Protein AF-X1VB26-F1 (afdb_monomer_lite)

Foldseek 3Di:
DWDAAKPPDPPVLVVLPEDHFWIADPPPRDIGQKFWWQFQDKWKKWFFQALDPDPDDGPWMGRHPPVCAIPVGDRVVPDPQADPCLVVDDPNSSNRHTWMKMWTWTFTPPPPRDTDIDIATRPQVVLVVVVVVVLVVVCVVPPGRSQKIKMWGWDWDQDPVGIITYTDDPTDIDGD

Sequence (176 aa):
EWRVVQKVGAAWAREQGATEGQFYNNLTDEIADELNVIVVDILSGR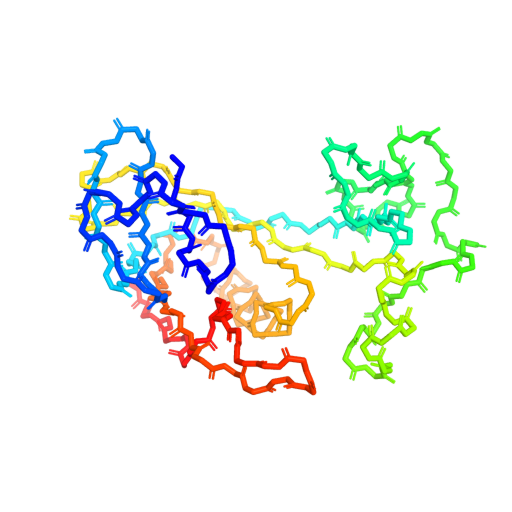SRWGAEISSSGPICFSLDTKSNKSANGDDCSQCEFRLDTPWSMDATERRKMCCLSYTILGIDLDHDNMPVIIRTHGVSALPARQLITQLRMNRSLKGEYHKAVINIKSQEKDTPYGSTYVNGGPMTGAIV

pLDDT: mean 77.78, std 13.3, range [30.3, 90.81]

Structure (mmCIF, N/CA/C/O backbone):
data_AF-X1VB26-F1
#
_entry.id   AF-X1VB26-F1
#
loop_
_atom_site.group_PDB
_atom_site.id
_atom_site.type_symbol
_atom_site.label_atom_id
_atom_site.label_alt_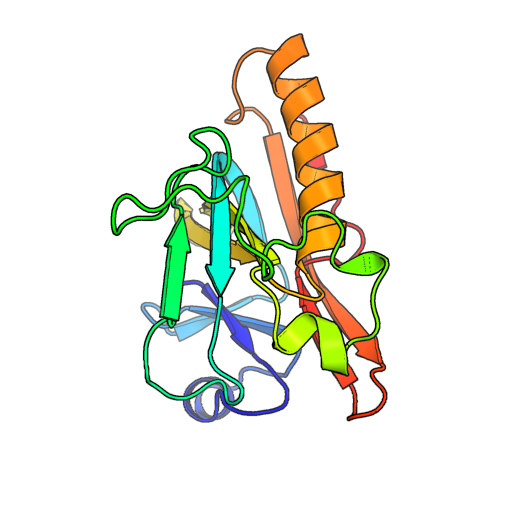id
_atom_site.label_comp_id
_atom_site.label_asym_id
_atom_site.label_entity_id
_atom_site.label_seq_id
_atom_site.pdbx_PDB_ins_code
_atom_site.Cartn_x
_atom_site.Cartn_y
_atom_site.Cartn_z
_atom_site.occupancy
_atom_site.B_iso_or_equiv
_atom_site.auth_seq_id
_atom_site.auth_comp_id
_atom_site.auth_asym_id
_atom_site.auth_atom_id
_atom_site.pdbx_PDB_model_num
ATOM 1 N N . GLU A 1 1 ? -1.454 -14.151 0.732 1.00 70.25 1 GLU A N 1
ATOM 2 C CA . GLU A 1 1 ? -1.244 -12.695 0.505 1.00 70.25 1 GLU A CA 1
ATOM 3 C C . GLU A 1 1 ? -1.837 -12.390 -0.854 1.00 70.25 1 GLU A C 1
ATOM 5 O O . GLU A 1 1 ? -1.428 -13.035 -1.812 1.00 70.25 1 GLU A O 1
ATOM 10 N N . TRP A 1 2 ? -2.792 -11.464 -0.926 1.00 79.88 2 TRP A N 1
ATOM 11 C CA . TRP A 1 2 ? -3.393 -11.044 -2.190 1.00 79.88 2 TRP A CA 1
ATOM 12 C C . TRP A 1 2 ? -2.431 -10.158 -2.985 1.00 79.88 2 TRP A C 1
ATOM 14 O O . TRP A 1 2 ? -1.885 -9.185 -2.458 1.00 79.88 2 TRP A O 1
ATOM 24 N N . ARG A 1 3 ? -2.223 -10.480 -4.263 1.00 79.38 3 ARG A N 1
ATOM 25 C CA . ARG A 1 3 ? -1.334 -9.750 -5.175 1.00 79.38 3 ARG A CA 1
ATOM 26 C C . ARG A 1 3 ? -2.059 -9.427 -6.470 1.00 79.38 3 ARG A C 1
ATOM 28 O O . ARG A 1 3 ? -2.689 -10.296 -7.052 1.00 79.38 3 ARG A O 1
ATOM 35 N N . VAL A 1 4 ? -1.921 -8.192 -6.948 1.00 81.56 4 VAL A N 1
ATOM 36 C CA . VAL A 1 4 ? -2.426 -7.819 -8.277 1.00 81.56 4 VAL A CA 1
ATOM 37 C C . VAL A 1 4 ? -1.538 -8.445 -9.338 1.00 81.56 4 VAL A C 1
ATOM 39 O O . VAL A 1 4 ? -0.318 -8.246 -9.327 1.00 81.56 4 VAL A O 1
ATOM 42 N N . VAL A 1 5 ? -2.150 -9.140 -10.286 1.00 80.00 5 VAL A N 1
ATOM 43 C CA . VAL A 1 5 ? -1.481 -9.667 -11.468 1.00 80.00 5 VAL A CA 1
ATOM 44 C C . VAL A 1 5 ? -1.149 -8.498 -12.393 1.00 80.00 5 VAL A C 1
ATOM 46 O O . VAL A 1 5 ? -2.020 -7.860 -12.979 1.00 80.00 5 VAL A O 1
ATOM 49 N N . GLN A 1 6 ? 0.139 -8.178 -12.482 1.00 75.62 6 GLN A N 1
ATOM 50 C CA . GLN A 1 6 ? 0.657 -7.127 -13.356 1.00 75.62 6 GLN A CA 1
ATOM 51 C C . GLN A 1 6 ? 0.965 -7.674 -14.754 1.00 75.62 6 GLN A C 1
ATOM 53 O O . GLN A 1 6 ? 1.138 -8.878 -14.947 1.00 75.62 6 GLN A O 1
ATOM 58 N N . LYS A 1 7 ? 1.125 -6.762 -15.719 1.00 68.75 7 LYS A N 1
ATOM 59 C CA . LYS A 1 7 ? 1.544 -7.068 -17.095 1.00 68.75 7 LYS A CA 1
ATOM 60 C C . LYS A 1 7 ? 2.936 -7.689 -17.206 1.00 68.75 7 LYS A C 1
ATOM 62 O O . LYS A 1 7 ? 3.202 -8.483 -18.107 1.00 68.75 7 LYS A O 1
ATOM 67 N N . VAL A 1 8 ? 3.823 -7.364 -16.272 1.00 66.00 8 VAL A N 1
ATOM 68 C CA . VAL A 1 8 ? 5.173 -7.931 -16.190 1.00 66.00 8 VAL A CA 1
ATOM 69 C C . VAL A 1 8 ? 5.311 -8.681 -14.869 1.00 66.00 8 VAL A C 1
ATOM 71 O O . VAL A 1 8 ? 4.917 -8.173 -13.821 1.00 66.00 8 VAL A O 1
ATOM 74 N N . GLY A 1 9 ? 5.884 -9.884 -14.920 1.00 63.03 9 GLY A N 1
ATOM 75 C CA . GLY A 1 9 ? 5.929 -10.803 -13.782 1.00 63.03 9 GLY A CA 1
ATOM 76 C C . GLY A 1 9 ? 4.668 -11.670 -13.672 1.00 63.03 9 GLY A C 1
ATOM 77 O O . GLY A 1 9 ? 3.897 -11.778 -14.619 1.00 63.03 9 GLY A O 1
ATOM 78 N N . ALA A 1 10 ? 4.487 -12.320 -12.519 1.00 72.69 10 ALA A N 1
ATOM 79 C CA . ALA A 1 10 ? 3.316 -13.150 -12.199 1.00 72.69 10 ALA A CA 1
ATOM 80 C C . ALA A 1 10 ? 3.057 -14.357 -13.133 1.00 72.69 10 ALA A C 1
ATOM 82 O O . ALA A 1 10 ? 1.919 -14.801 -13.251 1.00 72.69 10 ALA A O 1
ATOM 83 N N . ALA A 1 11 ? 4.101 -14.929 -13.752 1.00 78.75 11 ALA A N 1
ATOM 84 C CA . ALA A 1 11 ? 3.975 -16.145 -14.570 1.00 78.75 11 ALA A CA 1
ATOM 85 C C . ALA A 1 11 ? 3.278 -17.288 -13.807 1.00 78.75 11 ALA A C 1
ATOM 87 O O . ALA A 1 11 ? 2.346 -17.889 -14.324 1.00 78.75 11 ALA A O 1
ATOM 88 N N . TRP A 1 12 ? 3.640 -17.468 -12.534 1.00 79.31 12 TRP A N 1
ATOM 89 C CA . TRP A 1 12 ? 3.029 -18.437 -11.621 1.00 79.31 12 TRP A CA 1
ATOM 90 C C . TRP A 1 12 ? 1.516 -18.238 -11.427 1.00 79.31 12 TRP A C 1
ATOM 92 O O . TRP A 1 12 ? 0.797 -19.218 -11.310 1.00 79.31 12 TRP A O 1
ATOM 102 N N . ALA A 1 13 ? 1.010 -16.999 -11.434 1.00 81.00 13 ALA A N 1
ATOM 103 C CA . ALA A 1 13 ? -0.428 -16.731 -11.322 1.00 81.00 13 ALA A CA 1
ATOM 104 C C . ALA A 1 13 ? -1.151 -17.005 -12.649 1.00 81.00 13 ALA A C 1
ATOM 106 O O . ALA A 1 13 ? -2.264 -17.523 -12.674 1.00 81.00 13 ALA A O 1
ATOM 107 N N . ARG A 1 14 ? -0.503 -16.670 -13.773 1.00 83.56 14 ARG A N 1
ATOM 108 C CA . ARG A 1 14 ? -1.057 -16.881 -15.119 1.00 83.56 14 ARG A CA 1
ATOM 109 C C . ARG A 1 14 ? -1.143 -18.356 -15.487 1.00 83.56 14 ARG A C 1
ATOM 111 O O . ARG A 1 14 ? -2.088 -18.750 -16.158 1.00 83.56 14 ARG A O 1
ATOM 118 N N . GLU A 1 15 ? -0.193 -19.167 -15.026 1.00 87.19 15 GLU A N 1
ATOM 119 C CA . GLU A 1 15 ? -0.242 -20.631 -15.153 1.00 87.19 15 GLU A CA 1
ATOM 120 C C . GLU A 1 15 ? -1.486 -21.228 -14.475 1.00 87.19 15 GLU A C 1
ATOM 122 O O . GLU A 1 15 ? -2.002 -22.239 -14.940 1.00 87.19 15 GLU A O 1
ATOM 127 N N . GLN A 1 16 ? -2.008 -20.561 -13.442 1.00 86.62 16 GLN A N 1
ATOM 128 C CA . GLN A 1 16 ? -3.238 -20.931 -12.734 1.00 86.62 16 GLN A CA 1
ATOM 129 C C . GLN A 1 16 ? -4.500 -20.260 -13.310 1.00 86.62 16 GLN A C 1
ATOM 131 O O . GLN A 1 16 ? -5.583 -20.381 -12.748 1.00 86.62 16 GLN A O 1
ATOM 136 N N . GLY A 1 17 ? -4.385 -19.554 -14.441 1.00 87.62 17 GLY A N 1
ATOM 137 C CA . GLY A 1 17 ? -5.514 -18.940 -15.146 1.00 87.62 17 GLY A CA 1
ATOM 138 C C . GLY A 1 17 ? -5.817 -17.486 -14.775 1.00 87.62 17 GLY A C 1
ATOM 139 O O . GLY A 1 17 ? -6.774 -16.925 -15.306 1.00 87.62 17 GLY A O 1
ATOM 140 N N . ALA A 1 18 ? -5.014 -16.848 -13.918 1.00 87.69 18 ALA A N 1
ATOM 141 C CA . ALA A 1 18 ? -5.218 -15.445 -13.569 1.00 87.69 18 ALA A CA 1
ATOM 142 C C . ALA A 1 18 ? -4.855 -14.504 -14.728 1.00 87.69 18 ALA A C 1
ATOM 144 O O . ALA A 1 18 ? -3.838 -14.677 -15.408 1.00 87.69 18 ALA A O 1
ATOM 145 N N . THR A 1 19 ? -5.660 -13.462 -14.916 1.00 88.00 19 THR A N 1
ATOM 146 C CA . THR A 1 19 ? -5.465 -12.435 -15.947 1.00 88.00 19 THR A CA 1
ATOM 147 C C . THR A 1 19 ? -4.982 -11.114 -15.353 1.00 88.00 19 THR A C 1
ATOM 149 O O . THR A 1 19 ? -5.049 -10.883 -14.145 1.00 88.00 19 THR A O 1
ATOM 152 N N . GLU A 1 20 ? -4.415 -10.247 -16.196 1.00 84.38 20 GLU A N 1
ATOM 153 C CA . GLU A 1 20 ? -3.890 -8.952 -15.756 1.00 84.38 20 GLU A CA 1
ATOM 154 C C . GLU A 1 20 ? -4.997 -8.093 -15.127 1.00 84.38 20 GLU A C 1
ATOM 156 O O . GLU A 1 20 ? -6.108 -8.006 -15.643 1.00 84.38 20 GLU A O 1
ATOM 161 N N . GLY A 1 21 ? -4.691 -7.465 -13.992 1.00 78.56 21 GLY A N 1
ATOM 162 C CA . GLY A 1 21 ? -5.653 -6.695 -13.207 1.00 78.56 21 GLY A CA 1
ATOM 163 C C . GLY A 1 21 ? -6.403 -7.502 -12.143 1.00 78.56 21 GLY A C 1
ATOM 164 O O . GLY A 1 21 ? -6.902 -6.893 -11.198 1.00 78.56 21 GLY A O 1
ATOM 165 N N . GLN A 1 22 ? -6.428 -8.832 -12.204 1.00 86.56 22 GLN A N 1
ATOM 166 C CA . GLN A 1 22 ? -7.033 -9.635 -11.138 1.00 86.56 22 GLN A CA 1
ATOM 167 C C . GLN A 1 22 ? -6.134 -9.708 -9.899 1.00 86.56 22 GLN A C 1
ATOM 169 O O . GLN A 1 22 ? -4.916 -9.510 -9.962 1.00 86.56 22 GLN A O 1
ATOM 174 N N . PHE A 1 23 ? -6.740 -10.000 -8.755 1.00 85.94 23 PHE A N 1
ATOM 175 C CA . PHE A 1 23 ? -6.057 -10.352 -7.521 1.00 85.94 23 PHE A CA 1
ATOM 176 C C . PHE A 1 23 ? -5.864 -11.864 -7.472 1.00 85.94 23 PHE A C 1
ATOM 178 O O . PHE A 1 23 ? -6.787 -12.618 -7.750 1.00 85.94 23 PHE A O 1
ATOM 185 N N . TYR A 1 24 ? -4.669 -12.300 -7.094 1.00 86.25 24 TYR A N 1
ATOM 186 C CA . TYR A 1 24 ? -4.355 -13.702 -6.859 1.00 86.25 24 TYR A CA 1
ATOM 187 C C . TYR A 1 24 ? -3.870 -13.901 -5.426 1.00 86.25 24 TYR A C 1
ATOM 189 O O . TYR A 1 24 ? -3.050 -13.114 -4.933 1.00 86.25 24 TYR A O 1
ATOM 197 N N . ASN A 1 25 ? -4.329 -14.962 -4.766 1.00 85.69 25 ASN A N 1
ATOM 198 C CA . ASN A 1 25 ? -3.878 -15.340 -3.434 1.00 85.69 25 ASN A CA 1
ATOM 199 C C . ASN A 1 25 ? -2.883 -16.506 -3.477 1.00 85.69 25 ASN A C 1
ATOM 201 O O . ASN A 1 25 ? -3.251 -17.658 -3.658 1.00 85.69 25 ASN A O 1
ATOM 205 N N . ASN A 1 26 ? -1.613 -16.222 -3.184 1.00 79.25 26 ASN A N 1
ATOM 206 C CA . ASN A 1 26 ? -0.527 -17.215 -3.222 1.00 79.25 26 ASN A CA 1
ATOM 207 C C . ASN A 1 26 ? -0.621 -18.359 -2.201 1.00 79.25 26 ASN A C 1
ATOM 209 O O . ASN A 1 26 ? 0.256 -19.216 -2.194 1.00 79.25 26 ASN A O 1
ATOM 213 N N . LEU A 1 27 ? -1.593 -18.330 -1.289 1.00 81.88 27 LEU A N 1
ATOM 214 C CA . LEU A 1 27 ? -1.780 -19.384 -0.288 1.00 81.88 27 LEU A CA 1
ATOM 215 C C . LEU A 1 27 ? -2.930 -20.331 -0.636 1.00 81.88 27 LEU A C 1
ATOM 217 O O . LEU A 1 27 ? -2.883 -21.487 -0.230 1.00 81.88 27 LEU A O 1
ATOM 221 N N . THR A 1 28 ? -3.952 -19.830 -1.329 1.00 84.50 28 THR A N 1
ATOM 222 C CA . THR A 1 28 ? -5.192 -20.561 -1.637 1.00 84.50 28 THR A CA 1
ATOM 223 C C . THR A 1 28 ? -5.375 -20.810 -3.132 1.00 84.50 28 THR A C 1
ATOM 225 O O . THR A 1 28 ? -6.284 -21.539 -3.509 1.00 84.50 28 THR A O 1
ATOM 228 N N . ASP A 1 29 ? -4.523 -20.216 -3.973 1.00 86.56 29 ASP A N 1
ATOM 229 C CA . ASP A 1 29 ? -4.616 -20.203 -5.438 1.00 86.56 29 ASP A CA 1
ATOM 230 C C . ASP A 1 29 ? -5.929 -19.599 -5.974 1.00 86.56 29 ASP A C 1
ATOM 232 O O . ASP A 1 29 ? -6.308 -19.795 -7.127 1.00 86.56 29 ASP A O 1
ATOM 236 N N . GLU A 1 30 ? -6.608 -18.804 -5.143 1.00 88.31 30 GLU A N 1
ATOM 237 C CA . GLU A 1 30 ? -7.826 -18.088 -5.513 1.00 88.31 30 GLU A CA 1
ATOM 238 C C . GLU A 1 30 ? -7.535 -16.873 -6.393 1.00 88.31 30 GLU A C 1
ATOM 240 O O . GLU A 1 30 ? -6.523 -16.178 -6.234 1.00 88.31 30 GLU A O 1
ATOM 245 N N . ILE A 1 31 ? -8.481 -16.592 -7.289 1.00 90.62 31 ILE A N 1
ATOM 246 C CA . ILE A 1 31 ? -8.464 -15.462 -8.216 1.00 90.62 31 ILE A CA 1
ATOM 247 C C . ILE A 1 31 ? -9.727 -14.638 -7.986 1.00 90.62 31 ILE A C 1
ATOM 249 O O . ILE A 1 31 ? -10.829 -15.182 -8.003 1.00 90.62 31 ILE A O 1
ATOM 253 N N . ALA A 1 32 ? -9.566 -13.328 -7.822 1.00 89.44 32 ALA A N 1
ATOM 254 C CA . ALA A 1 32 ? -10.663 -12.398 -7.593 1.00 89.44 32 ALA A CA 1
ATOM 255 C C . ALA A 1 32 ? -10.532 -11.149 -8.475 1.00 89.44 32 ALA A C 1
ATOM 257 O O . ALA A 1 32 ? -9.441 -10.604 -8.643 1.00 89.44 32 ALA A O 1
ATOM 258 N N . ASP A 1 33 ? -11.647 -10.656 -9.013 1.00 87.81 33 ASP A N 1
ATOM 259 C CA . ASP A 1 33 ? -11.682 -9.394 -9.773 1.00 87.81 33 ASP A CA 1
ATOM 260 C C . ASP A 1 33 ? -11.660 -8.161 -8.856 1.00 87.81 33 ASP A C 1
ATOM 262 O O . ASP A 1 33 ? -11.167 -7.086 -9.212 1.00 87.81 33 ASP A O 1
ATOM 266 N N . GLU A 1 34 ? -12.189 -8.324 -7.649 1.00 88.62 34 GLU A N 1
ATOM 267 C CA . GLU A 1 34 ? -12.305 -7.294 -6.632 1.00 88.62 34 GLU A CA 1
ATOM 268 C C . GLU A 1 34 ? -12.189 -7.900 -5.238 1.00 88.62 34 GLU A C 1
ATOM 270 O O . GLU A 1 34 ? -12.402 -9.095 -5.051 1.00 88.62 34 GLU A O 1
ATOM 275 N N . LEU A 1 35 ? -11.852 -7.061 -4.262 1.00 87.50 35 LEU A N 1
ATOM 276 C CA . LEU A 1 35 ? -11.807 -7.444 -2.854 1.00 87.50 35 LEU A CA 1
ATOM 277 C C . LEU A 1 35 ? -12.723 -6.520 -2.050 1.00 87.50 35 LEU A C 1
ATOM 279 O O . LEU A 1 35 ? -12.534 -5.296 -2.073 1.00 87.50 35 LEU A O 1
ATOM 283 N N . ASN A 1 36 ? -13.680 -7.091 -1.318 1.00 90.25 36 ASN A N 1
ATOM 284 C CA . ASN A 1 36 ? -14.492 -6.372 -0.338 1.00 90.25 36 ASN A CA 1
ATOM 285 C C . ASN A 1 36 ? -13.885 -6.541 1.051 1.00 90.25 36 ASN A C 1
ATOM 287 O O . ASN A 1 36 ? -13.893 -7.620 1.630 1.00 90.25 36 ASN A O 1
ATOM 291 N N . VAL A 1 37 ? -13.346 -5.459 1.601 1.00 89.06 37 VAL A N 1
ATOM 292 C CA . VAL A 1 37 ? -12.481 -5.526 2.777 1.00 89.06 37 VAL A CA 1
ATOM 293 C C . VAL A 1 37 ? -13.049 -4.697 3.921 1.00 89.06 37 VAL A C 1
ATOM 295 O O . VAL A 1 37 ? -13.272 -3.494 3.769 1.00 89.06 37 VAL A O 1
ATOM 298 N N . ILE A 1 38 ? -13.203 -5.304 5.100 1.00 90.00 38 ILE A N 1
ATOM 299 C CA . ILE A 1 38 ? -13.340 -4.555 6.355 1.00 90.00 38 ILE A CA 1
ATOM 300 C C . ILE A 1 38 ? -11.972 -3.998 6.727 1.00 90.00 38 ILE A C 1
ATOM 302 O O . ILE A 1 38 ? -11.015 -4.751 6.917 1.00 90.00 38 ILE A O 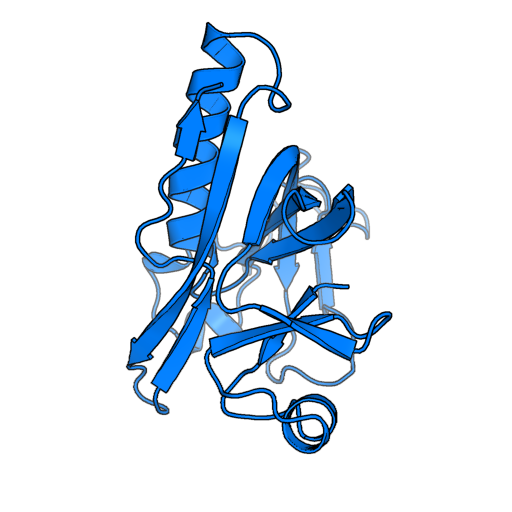1
ATOM 306 N N . VAL A 1 39 ? -11.875 -2.679 6.876 1.00 88.19 39 VAL A N 1
ATOM 307 C CA . VAL A 1 39 ? -10.614 -2.030 7.252 1.00 88.19 39 VAL A CA 1
ATOM 308 C C . VAL A 1 39 ? -10.373 -2.171 8.751 1.00 88.19 39 VAL A C 1
ATOM 310 O O . VAL A 1 39 ? -11.107 -1.620 9.564 1.00 88.19 39 VAL A O 1
ATOM 313 N N . VAL A 1 40 ? -9.298 -2.857 9.126 1.00 88.50 40 VAL A N 1
ATOM 314 C CA . VAL A 1 40 ? -8.878 -3.006 10.525 1.00 88.50 40 VAL A CA 1
ATOM 315 C C . VAL A 1 40 ? -7.948 -1.862 10.918 1.00 88.50 40 VAL A C 1
ATOM 317 O O . VAL A 1 40 ? -8.193 -1.168 11.904 1.00 88.50 40 VAL A O 1
ATOM 320 N N . ASP A 1 41 ? -6.902 -1.623 10.126 1.00 86.44 41 ASP A N 1
ATOM 321 C CA . ASP A 1 41 ? -5.957 -0.536 10.379 1.00 86.44 41 ASP A CA 1
ATOM 322 C C . ASP A 1 41 ? -5.295 -0.033 9.092 1.00 86.44 41 ASP A C 1
ATOM 324 O O . ASP A 1 41 ? -5.304 -0.685 8.047 1.00 86.44 41 ASP A O 1
ATOM 328 N N . ILE A 1 42 ? -4.721 1.165 9.169 1.00 86.44 42 ILE A N 1
ATOM 329 C CA . ILE A 1 42 ? -4.045 1.826 8.059 1.00 86.44 42 ILE A CA 1
ATOM 330 C C . ILE A 1 42 ? -2.706 2.361 8.550 1.00 86.44 42 ILE A C 1
ATOM 332 O O . ILE A 1 42 ? -2.635 3.358 9.277 1.00 86.44 42 ILE A O 1
ATOM 336 N N . LEU A 1 43 ? -1.635 1.752 8.058 1.00 86.12 43 LEU A N 1
ATOM 337 C CA . LEU A 1 43 ? -0.267 2.151 8.344 1.00 86.12 43 LEU A CA 1
ATOM 338 C C . LEU A 1 43 ? 0.268 3.026 7.212 1.00 86.12 43 LEU A C 1
ATOM 340 O O . LEU A 1 43 ? 0.037 2.770 6.029 1.00 86.12 43 LEU A O 1
ATOM 344 N N . SER A 1 44 ? 1.000 4.073 7.575 1.00 86.88 44 SER A N 1
ATOM 345 C CA . SER A 1 44 ? 1.666 4.960 6.626 1.00 86.88 44 SER A CA 1
ATOM 346 C C . SER A 1 44 ? 3.170 4.873 6.822 1.00 86.88 44 SER A C 1
ATOM 348 O O . SER A 1 44 ? 3.679 5.263 7.873 1.00 86.88 44 SER A O 1
ATOM 350 N N . GLY A 1 45 ? 3.858 4.405 5.787 1.00 88.06 45 GLY A N 1
ATOM 351 C CA . GLY A 1 45 ? 5.309 4.284 5.729 1.00 88.06 45 GLY A CA 1
ATOM 352 C C . GLY A 1 45 ? 5.902 5.115 4.595 1.00 88.06 45 GLY A C 1
ATOM 353 O O . GLY A 1 45 ? 5.189 5.726 3.793 1.00 88.06 45 GLY A O 1
ATOM 354 N N . ARG A 1 46 ? 7.224 5.108 4.494 1.00 87.31 46 ARG A N 1
ATOM 355 C CA . ARG A 1 46 ? 7.947 5.587 3.313 1.00 87.31 46 ARG A CA 1
ATOM 356 C C . ARG A 1 46 ? 9.148 4.704 3.051 1.00 87.31 46 ARG A C 1
ATOM 358 O O . ARG A 1 46 ? 9.734 4.155 3.980 1.00 87.31 46 ARG A O 1
ATOM 365 N N . SER A 1 47 ? 9.514 4.580 1.786 1.00 87.06 47 SER A N 1
ATOM 366 C CA . SER A 1 47 ? 10.679 3.800 1.377 1.00 87.06 47 SER A CA 1
ATOM 367 C C . SER A 1 47 ? 11.385 4.466 0.208 1.00 87.06 47 SER A C 1
ATOM 369 O O . SER A 1 47 ? 10.749 5.032 -0.685 1.00 87.06 47 SER A O 1
ATOM 371 N N . ARG A 1 48 ? 12.713 4.395 0.232 1.00 86.38 48 ARG A N 1
ATOM 372 C CA . ARG A 1 48 ? 13.584 4.735 -0.884 1.00 86.38 48 ARG A CA 1
ATOM 373 C C . ARG A 1 48 ? 14.125 3.446 -1.473 1.00 86.38 48 ARG A C 1
ATOM 375 O O . ARG A 1 48 ? 14.812 2.690 -0.789 1.00 86.38 48 ARG A O 1
ATOM 382 N N . TRP A 1 49 ? 13.838 3.235 -2.744 1.00 79.25 49 TRP A N 1
ATOM 383 C CA . TRP A 1 49 ? 14.392 2.137 -3.523 1.00 79.25 49 TRP A CA 1
ATOM 384 C C . TRP A 1 49 ? 15.615 2.637 -4.296 1.00 79.25 49 TRP A C 1
ATOM 386 O O . TRP A 1 49 ? 15.796 3.845 -4.464 1.00 79.25 49 TRP A O 1
ATOM 396 N N . GLY A 1 50 ? 16.496 1.721 -4.696 1.00 70.38 50 GLY A N 1
ATOM 3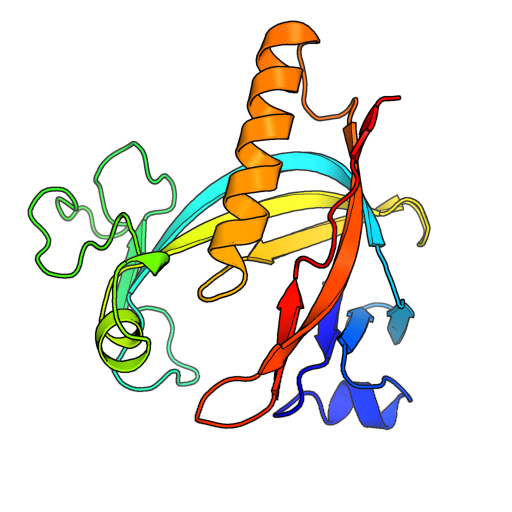97 C CA . GLY A 1 50 ? 17.621 2.067 -5.563 1.0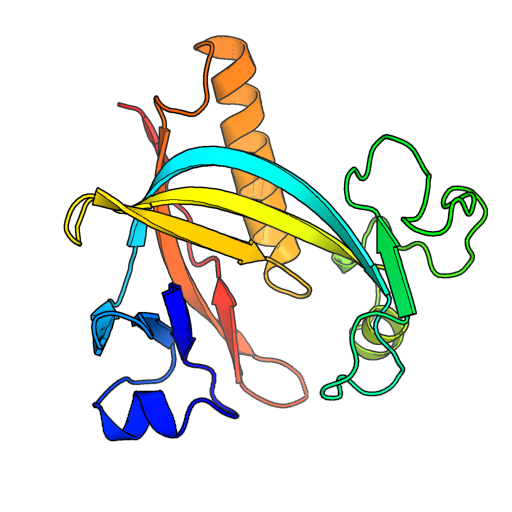0 70.38 50 GLY A CA 1
ATOM 398 C C . GLY A 1 50 ? 17.167 2.533 -6.946 1.00 70.38 50 GLY A C 1
ATOM 399 O O . GLY A 1 50 ? 15.983 2.487 -7.275 1.00 70.38 50 GLY A O 1
ATOM 400 N N . ALA A 1 51 ? 18.129 2.968 -7.765 1.00 63.97 51 ALA A N 1
ATOM 401 C CA . ALA A 1 51 ? 17.873 3.356 -9.155 1.00 63.97 51 ALA A CA 1
ATOM 402 C C . ALA A 1 51 ? 17.215 2.223 -9.969 1.00 63.97 51 ALA A C 1
ATOM 404 O O . ALA A 1 51 ? 16.452 2.493 -10.894 1.00 63.97 51 ALA A O 1
ATOM 405 N N . GLU A 1 52 ? 17.456 0.973 -9.569 1.00 58.94 52 GLU A N 1
ATOM 406 C CA . GLU A 1 52 ? 16.791 -0.216 -10.085 1.00 58.94 52 GLU A CA 1
ATOM 407 C C . GLU A 1 52 ? 16.043 -0.922 -8.947 1.00 58.94 52 GLU A C 1
ATOM 409 O O . GLU A 1 52 ? 16.598 -1.166 -7.872 1.00 58.94 52 GLU A O 1
ATOM 414 N N . ILE A 1 53 ? 14.766 -1.245 -9.180 1.00 55.66 53 ILE A N 1
ATOM 415 C CA . ILE A 1 53 ? 13.996 -2.123 -8.295 1.00 55.66 53 ILE A CA 1
ATOM 416 C C . ILE A 1 53 ? 14.514 -3.541 -8.545 1.00 55.66 53 ILE A C 1
ATOM 418 O O . ILE A 1 53 ? 14.106 -4.196 -9.501 1.00 55.66 53 ILE A O 1
ATOM 422 N N . SER A 1 54 ? 15.457 -3.983 -7.720 1.00 55.66 54 SER A N 1
ATOM 423 C CA . SER A 1 54 ? 15.985 -5.346 -7.738 1.00 55.66 54 SER A CA 1
ATOM 424 C C . SER A 1 54 ? 15.328 -6.198 -6.645 1.00 55.66 54 SER A C 1
ATOM 426 O O . SER A 1 54 ? 14.439 -5.746 -5.924 1.00 55.66 54 SER A O 1
ATOM 428 N N . SER A 1 55 ? 15.777 -7.445 -6.489 1.00 58.41 55 SER A N 1
ATOM 429 C CA . SER A 1 55 ? 15.424 -8.288 -5.338 1.00 58.41 55 SER A CA 1
ATOM 430 C C . SER A 1 55 ? 15.963 -7.754 -4.002 1.00 58.41 55 SER A C 1
ATOM 432 O O . SER A 1 55 ? 15.652 -8.312 -2.950 1.00 58.41 55 SER A O 1
ATOM 434 N N . SER A 1 56 ? 16.788 -6.703 -4.026 1.00 64.56 56 SER A N 1
ATOM 435 C CA . SER A 1 56 ? 17.282 -6.030 -2.831 1.00 64.56 56 SER A CA 1
ATOM 436 C C . SER A 1 56 ? 16.171 -5.209 -2.176 1.00 64.56 56 SER A C 1
ATOM 438 O O . SER A 1 56 ? 15.365 -4.568 -2.849 1.00 64.56 56 SER A O 1
ATOM 440 N N . GLY A 1 57 ? 16.147 -5.204 -0.842 1.00 69.69 57 GLY A N 1
ATOM 441 C CA . GLY A 1 57 ? 15.242 -4.350 -0.075 1.00 69.69 57 GLY A CA 1
ATOM 442 C C . GLY A 1 57 ? 15.478 -2.849 -0.317 1.00 69.69 57 GLY A C 1
ATOM 443 O O . GLY A 1 57 ? 16.441 -2.457 -0.984 1.00 69.69 57 GLY A O 1
ATOM 444 N N . PRO A 1 58 ? 14.614 -1.981 0.238 1.00 79.81 58 PRO A N 1
ATOM 445 C CA . PRO A 1 58 ? 14.791 -0.539 0.127 1.00 79.81 58 PRO A CA 1
ATOM 446 C C . PRO A 1 58 ? 16.117 -0.102 0.765 1.00 79.81 58 PRO A C 1
ATOM 448 O O . PRO A 1 58 ? 16.518 -0.624 1.803 1.00 79.81 58 PRO A O 1
ATOM 451 N N . ILE A 1 59 ? 16.761 0.912 0.180 1.00 86.25 59 ILE A N 1
ATOM 452 C CA . ILE A 1 59 ? 17.986 1.532 0.717 1.00 86.25 59 ILE A CA 1
ATOM 453 C C . ILE A 1 59 ? 17.720 2.110 2.110 1.00 86.25 59 ILE A C 1
ATOM 455 O O . ILE A 1 59 ? 18.562 2.054 2.999 1.00 86.25 59 ILE A O 1
ATOM 459 N N . CYS A 1 60 ? 16.545 2.707 2.284 1.00 87.69 60 CYS A N 1
ATOM 460 C CA . CYS A 1 60 ? 16.114 3.294 3.540 1.00 87.69 60 CYS A CA 1
ATOM 461 C C . CYS A 1 60 ? 14.587 3.267 3.609 1.00 87.69 60 CYS A C 1
ATOM 463 O O . CYS A 1 60 ? 13.904 3.402 2.589 1.00 87.69 60 CYS A O 1
ATOM 465 N N . PHE A 1 61 ? 14.038 3.102 4.808 1.00 87.88 61 PHE A N 1
ATOM 466 C CA . PHE A 1 61 ? 12.601 3.133 5.041 1.00 87.88 61 PHE A CA 1
ATOM 467 C C . PHE A 1 61 ? 12.274 3.724 6.412 1.00 87.88 61 PHE A C 1
ATOM 469 O O . PHE A 1 61 ? 13.110 3.759 7.311 1.00 87.88 61 PHE A O 1
ATOM 476 N N . SER A 1 62 ? 11.041 4.195 6.562 1.00 88.38 62 SER A N 1
ATOM 477 C CA . SER A 1 62 ? 10.448 4.615 7.831 1.00 88.38 62 SER A CA 1
ATOM 478 C C . SER A 1 62 ? 9.066 3.979 7.939 1.00 88.38 62 SER A C 1
ATOM 480 O O . SER A 1 62 ? 8.291 3.999 6.975 1.00 88.38 62 SER A O 1
ATOM 482 N N . LEU A 1 63 ? 8.792 3.367 9.092 1.00 80.62 63 LEU A N 1
ATOM 483 C CA . LEU A 1 63 ? 7.569 2.600 9.348 1.00 80.62 63 LEU A CA 1
ATOM 484 C C . LEU A 1 63 ? 6.405 3.487 9.789 1.00 80.62 63 LEU A C 1
ATOM 486 O O . LEU A 1 63 ? 5.252 3.151 9.533 1.00 80.62 63 LEU A O 1
ATOM 490 N N . ASP A 1 64 ? 6.706 4.624 10.411 1.00 75.31 64 ASP A N 1
ATOM 491 C CA . ASP A 1 64 ? 5.731 5.612 10.822 1.00 75.31 64 ASP A CA 1
ATOM 492 C C . ASP A 1 64 ? 6.126 6.971 10.240 1.00 75.31 64 ASP A C 1
ATOM 494 O O . ASP A 1 64 ? 6.983 7.694 10.736 1.00 75.31 64 ASP A O 1
ATOM 498 N N . THR A 1 65 ? 5.456 7.392 9.169 1.00 73.62 65 THR A N 1
ATOM 499 C CA . THR A 1 65 ? 5.710 8.688 8.496 1.00 73.62 65 THR A CA 1
ATOM 500 C C . THR A 1 65 ? 5.527 9.933 9.387 1.00 73.62 65 THR A C 1
ATOM 502 O O . THR A 1 65 ? 5.493 11.048 8.873 1.00 73.62 65 THR A O 1
ATOM 505 N N . LYS A 1 66 ? 5.333 9.756 10.696 1.00 77.44 66 LYS A N 1
ATOM 506 C CA . LYS A 1 66 ? 5.116 10.767 11.729 1.00 77.44 66 LYS A CA 1
ATOM 507 C C . LYS A 1 66 ? 6.379 11.074 12.533 1.00 77.44 66 LYS A C 1
ATOM 509 O O . LYS A 1 66 ? 6.575 12.229 12.889 1.00 77.44 66 LYS A O 1
ATOM 514 N N . SER A 1 67 ? 7.220 10.077 12.820 1.00 81.44 67 SER A N 1
ATOM 515 C CA . SER A 1 67 ? 8.376 10.244 13.714 1.00 81.44 67 SER A CA 1
ATOM 516 C C . SER A 1 67 ? 9.515 11.053 13.095 1.00 81.44 67 SER A C 1
ATOM 518 O O . SER A 1 67 ? 10.421 11.475 13.807 1.00 81.44 67 SER A O 1
ATOM 520 N N . ASN A 1 68 ? 9.483 11.255 11.770 1.00 84.62 68 ASN A N 1
ATOM 521 C CA . ASN A 1 68 ? 10.601 11.771 10.978 1.00 84.62 68 ASN A CA 1
ATOM 522 C C . ASN A 1 68 ? 11.902 10.978 11.186 1.00 84.62 68 ASN A C 1
ATOM 524 O O . ASN A 1 68 ? 12.976 11.515 10.944 1.00 84.62 68 ASN A O 1
ATOM 528 N N . LYS A 1 69 ? 11.825 9.703 11.583 1.00 88.56 69 LYS A N 1
ATOM 529 C CA . LYS A 1 69 ? 12.999 8.840 11.717 1.00 88.56 69 LYS A CA 1
ATOM 530 C C . LYS A 1 69 ? 12.963 7.685 10.732 1.00 88.56 69 LYS A C 1
ATOM 532 O O . LYS A 1 69 ? 11.907 7.093 10.489 1.00 88.56 69 LYS A O 1
ATOM 537 N N . SER A 1 70 ? 14.120 7.371 10.155 1.00 87.56 70 SER A N 1
ATOM 538 C CA . SER A 1 70 ? 14.310 6.125 9.416 1.00 87.56 70 SER A CA 1
ATOM 539 C C . SER A 1 70 ? 14.419 4.948 10.388 1.00 87.56 70 SER A C 1
ATOM 541 O O . SER A 1 70 ? 14.667 5.127 11.581 1.00 87.56 70 SER A O 1
ATOM 543 N N . ALA A 1 71 ? 14.285 3.727 9.874 1.00 86.00 71 ALA A N 1
ATOM 544 C CA . ALA A 1 71 ? 14.566 2.509 10.630 1.00 86.00 71 ALA A CA 1
ATOM 545 C C . ALA A 1 71 ? 16.029 2.424 11.110 1.00 86.00 71 ALA A C 1
ATOM 547 O O . ALA A 1 71 ? 16.308 1.733 12.084 1.00 86.00 71 ALA A O 1
ATOM 548 N N . ASN A 1 72 ? 16.939 3.165 10.468 1.00 84.69 72 ASN A N 1
ATOM 549 C CA . ASN A 1 72 ? 18.348 3.258 10.852 1.00 84.69 72 ASN A CA 1
ATOM 550 C C . ASN A 1 72 ? 18.614 4.387 11.868 1.00 84.69 72 ASN A C 1
ATOM 552 O O . ASN A 1 72 ? 19.743 4.550 12.319 1.00 84.69 72 ASN A O 1
ATOM 556 N N . GLY A 1 73 ? 17.591 5.167 12.238 1.00 85.25 73 GLY A N 1
ATOM 557 C CA . GLY A 1 73 ? 17.705 6.291 13.171 1.00 85.25 73 GLY A CA 1
ATOM 558 C C . GLY A 1 73 ? 18.004 7.649 12.527 1.00 85.25 73 GLY A C 1
ATOM 559 O O . GLY A 1 73 ? 18.145 8.629 13.258 1.00 85.25 73 GLY A O 1
ATOM 560 N N . ASP A 1 74 ? 18.051 7.734 11.195 1.00 87.62 74 ASP A N 1
ATOM 561 C CA . ASP A 1 74 ? 18.343 8.978 10.470 1.00 87.62 74 ASP A CA 1
ATOM 562 C C . ASP A 1 74 ? 17.173 9.966 10.527 1.00 87.62 74 ASP A C 1
ATOM 564 O O . ASP A 1 74 ? 16.003 9.569 10.469 1.00 87.62 74 ASP A O 1
ATOM 568 N N . ASP A 1 75 ? 17.484 11.263 10.547 1.00 89.69 75 ASP A N 1
ATOM 569 C CA . ASP A 1 75 ? 16.485 12.329 10.472 1.00 89.69 75 ASP A CA 1
ATOM 570 C C . ASP A 1 75 ? 15.947 12.489 9.040 1.00 89.69 75 ASP A C 1
ATOM 572 O O . ASP A 1 75 ? 16.571 13.065 8.146 1.00 89.69 75 ASP A O 1
ATOM 576 N N . CYS A 1 76 ? 14.729 12.001 8.826 1.00 88.81 76 CYS A N 1
ATOM 577 C CA . CYS A 1 76 ? 14.028 12.098 7.554 1.00 88.81 76 CYS A CA 1
ATOM 578 C C . CYS A 1 76 ? 13.579 13.528 7.215 1.00 88.81 76 CYS A C 1
ATOM 580 O O . CYS A 1 76 ? 13.155 13.754 6.084 1.00 88.81 76 CYS A O 1
ATOM 582 N N . SER A 1 77 ? 13.590 14.486 8.147 1.00 86.88 77 SER A N 1
ATOM 583 C CA . SER A 1 77 ? 13.230 15.883 7.857 1.00 86.88 77 SER A CA 1
ATOM 584 C C . SER A 1 77 ? 14.294 16.613 7.034 1.00 86.88 77 SER A C 1
ATOM 586 O O . SER A 1 77 ? 13.949 17.502 6.264 1.00 86.88 77 SER A O 1
ATOM 588 N N . GLN A 1 78 ? 15.555 16.185 7.142 1.00 88.94 78 GLN A N 1
ATOM 589 C CA . GLN A 1 78 ? 16.706 16.766 6.439 1.00 88.94 78 GLN A CA 1
ATOM 590 C C . GLN A 1 78 ? 17.123 15.954 5.202 1.00 88.94 78 GLN A C 1
ATOM 592 O O . GLN A 1 78 ? 18.103 16.274 4.535 1.00 88.94 78 GLN A O 1
ATOM 597 N N . CYS A 1 79 ? 16.409 14.869 4.897 1.00 89.56 79 CYS A N 1
ATOM 598 C CA . CYS A 1 79 ? 16.772 13.971 3.809 1.00 89.56 79 CYS A CA 1
ATOM 599 C C . CYS A 1 79 ? 16.428 14.587 2.446 1.00 89.56 79 CYS A C 1
ATOM 601 O O . CYS A 1 79 ? 15.255 14.791 2.139 1.00 89.56 79 CYS A O 1
ATOM 603 N N . GLU A 1 80 ? 17.434 14.782 1.589 1.00 90.81 80 GLU A N 1
ATOM 604 C CA . GLU A 1 80 ? 17.262 15.305 0.222 1.00 90.81 80 GLU A CA 1
ATOM 605 C C . GLU A 1 80 ? 16.330 14.444 -0.645 1.00 90.81 80 GLU A C 1
ATOM 607 O O . GLU A 1 80 ? 15.639 14.947 -1.525 1.00 90.81 80 GLU A O 1
ATOM 612 N N . PHE A 1 81 ? 16.257 13.139 -0.364 1.00 90.44 81 PHE A N 1
ATOM 613 C CA . PHE A 1 81 ? 15.413 12.209 -1.112 1.00 90.44 81 PHE A CA 1
ATOM 614 C C . PHE A 1 81 ? 13.955 12.229 -0.654 1.00 90.44 81 PHE A C 1
ATOM 616 O O . PHE A 1 81 ? 13.128 11.530 -1.238 1.00 90.44 81 PHE A O 1
ATOM 623 N N . ARG A 1 82 ? 13.603 12.952 0.413 1.00 89.50 82 ARG A N 1
ATOM 624 C CA . ARG A 1 82 ? 12.231 12.982 0.923 1.00 89.50 82 ARG A CA 1
ATOM 625 C C . ARG A 1 82 ? 11.294 13.626 -0.096 1.00 89.50 82 ARG A C 1
ATOM 627 O O . ARG A 1 82 ? 11.427 14.798 -0.423 1.00 89.50 82 ARG A O 1
ATOM 634 N N . LEU A 1 83 ? 10.279 12.871 -0.520 1.00 86.88 83 LEU A N 1
ATOM 635 C CA . LEU A 1 83 ? 9.229 13.374 -1.399 1.00 86.88 83 LEU A CA 1
ATOM 636 C C . LEU A 1 83 ? 7.848 13.177 -0.771 1.00 86.88 83 LEU A C 1
ATOM 638 O O . LEU A 1 83 ? 7.324 12.064 -0.698 1.00 86.88 83 LEU A O 1
ATOM 642 N N . ASP A 1 84 ? 7.254 14.281 -0.318 1.00 80.88 84 ASP A N 1
ATOM 643 C CA . ASP A 1 84 ? 5.932 14.289 0.325 1.00 80.88 84 ASP A CA 1
ATOM 644 C C . ASP A 1 84 ? 4.780 14.401 -0.686 1.00 80.88 84 ASP A C 1
ATOM 646 O O . ASP A 1 84 ? 3.646 14.014 -0.389 1.00 80.88 84 ASP A O 1
ATOM 650 N N . THR A 1 85 ? 5.082 14.872 -1.898 1.00 78.19 85 THR A N 1
ATOM 651 C CA . THR A 1 85 ? 4.131 15.056 -3.000 1.00 78.19 85 THR A CA 1
ATOM 652 C C . THR A 1 85 ? 4.564 14.290 -4.258 1.00 78.19 85 THR A C 1
ATOM 654 O O . THR A 1 85 ? 4.832 14.888 -5.295 1.00 78.19 85 THR A O 1
ATOM 657 N N . PRO A 1 86 ? 4.620 12.945 -4.233 1.00 74.81 86 PRO A N 1
ATOM 658 C CA . PRO A 1 86 ? 5.055 12.148 -5.386 1.00 74.81 86 PRO A CA 1
ATOM 659 C C . PRO A 1 86 ? 4.238 12.363 -6.673 1.00 74.81 86 PRO A C 1
ATOM 661 O O . PRO A 1 86 ? 4.695 12.034 -7.759 1.00 74.81 86 PRO A O 1
ATOM 664 N N . TRP A 1 87 ? 3.026 12.907 -6.599 1.00 71.75 87 TRP A N 1
ATOM 665 C CA . TRP A 1 87 ? 2.220 13.250 -7.779 1.00 71.75 87 TRP A CA 1
ATOM 666 C C . TRP A 1 87 ? 2.602 14.587 -8.430 1.00 71.75 87 TRP A C 1
ATOM 668 O O . TRP A 1 87 ? 2.150 14.846 -9.537 1.00 71.75 87 TRP A O 1
ATOM 678 N N . SER A 1 88 ? 3.405 15.435 -7.778 1.00 79.12 88 SER A N 1
ATOM 679 C CA . SER A 1 88 ? 3.845 16.725 -8.334 1.00 79.12 88 SER A CA 1
ATOM 680 C C . SER A 1 88 ? 5.169 16.638 -9.100 1.00 79.12 88 SER A C 1
ATOM 682 O O . SER A 1 88 ? 5.728 17.668 -9.461 1.00 79.12 88 SER A O 1
ATOM 684 N N . MET A 1 89 ? 5.708 15.433 -9.288 1.00 80.31 89 MET A N 1
ATOM 685 C CA . MET A 1 89 ? 7.024 15.188 -9.874 1.00 80.31 89 MET A CA 1
ATOM 686 C C . MET A 1 89 ? 6.910 14.180 -11.018 1.00 80.31 89 MET A C 1
ATOM 688 O O . MET A 1 89 ? 6.072 13.274 -10.965 1.00 80.31 89 MET A O 1
ATOM 692 N N . ASP A 1 90 ? 7.769 14.325 -12.030 1.00 81.81 90 ASP A N 1
ATOM 693 C CA . ASP A 1 90 ? 7.861 13.367 -13.131 1.00 81.81 90 ASP A CA 1
ATOM 694 C C . ASP A 1 90 ? 8.167 11.946 -12.626 1.00 81.81 90 ASP A C 1
ATOM 696 O O . ASP A 1 90 ? 8.835 11.748 -11.606 1.00 81.81 90 ASP A O 1
ATOM 700 N N . ALA A 1 91 ? 7.684 10.939 -13.356 1.00 71.81 91 ALA A N 1
ATOM 701 C CA . ALA A 1 91 ? 7.849 9.538 -12.993 1.00 71.81 91 ALA A CA 1
ATOM 702 C C . ALA A 1 91 ? 9.324 9.116 -12.874 1.00 71.81 91 ALA A C 1
ATOM 704 O O . ALA A 1 91 ? 9.637 8.288 -12.016 1.00 71.81 91 ALA A O 1
ATOM 705 N N . THR A 1 92 ? 10.211 9.675 -13.699 1.00 77.25 92 THR A N 1
ATOM 706 C CA . THR A 1 92 ? 11.641 9.337 -13.736 1.00 77.25 92 THR A CA 1
ATOM 707 C C . THR A 1 92 ? 12.355 9.826 -12.485 1.00 77.25 92 THR A C 1
ATOM 709 O O . THR A 1 92 ? 13.076 9.064 -11.842 1.00 77.25 92 THR A O 1
ATOM 712 N N . GLU A 1 93 ? 12.099 11.072 -12.092 1.00 80.62 93 GLU A N 1
ATOM 713 C CA . GLU A 1 93 ? 12.679 11.657 -10.882 1.00 80.62 93 GLU A CA 1
ATOM 714 C C . GLU A 1 93 ? 12.057 11.052 -9.625 1.00 80.62 93 GLU A C 1
ATOM 716 O O . GLU A 1 93 ? 12.768 10.653 -8.705 1.00 80.62 93 GLU A O 1
ATOM 721 N N . ARG A 1 94 ? 10.739 10.830 -9.622 1.00 78.62 94 ARG A N 1
ATOM 722 C CA . ARG A 1 94 ? 10.031 10.198 -8.504 1.00 78.62 94 ARG A CA 1
ATOM 723 C C . ARG A 1 94 ? 10.599 8.834 -8.117 1.00 78.62 94 ARG A C 1
ATOM 725 O O . ARG A 1 94 ? 10.640 8.521 -6.931 1.00 78.62 94 ARG A O 1
ATOM 732 N N . ARG A 1 95 ? 11.028 8.015 -9.084 1.00 75.94 95 ARG A N 1
ATOM 733 C CA . ARG A 1 95 ? 11.607 6.680 -8.820 1.00 75.94 95 ARG A CA 1
ATOM 73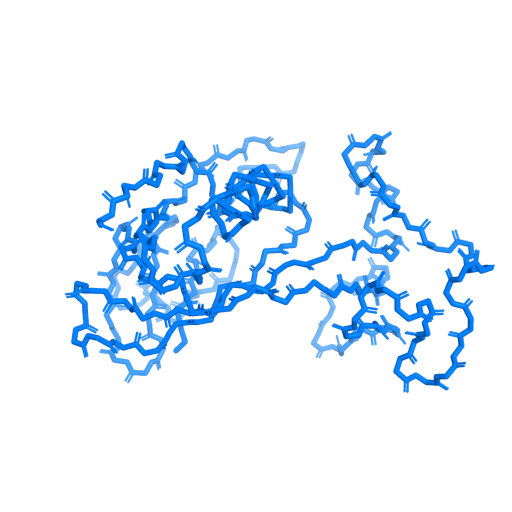4 C C . ARG A 1 95 ? 12.891 6.740 -7.988 1.00 75.94 95 ARG A C 1
ATOM 736 O O . ARG A 1 95 ? 13.197 5.773 -7.302 1.00 75.94 95 ARG A O 1
ATOM 743 N N . LYS A 1 96 ? 13.605 7.868 -8.008 1.00 82.88 96 LYS A N 1
ATOM 744 C CA . LYS A 1 96 ? 14.844 8.087 -7.245 1.00 82.88 96 LYS A CA 1
ATOM 745 C C . LYS A 1 96 ? 14.582 8.560 -5.808 1.00 82.88 96 LYS A C 1
ATOM 747 O O . LYS A 1 96 ? 15.503 8.589 -4.987 1.00 82.88 96 LYS A O 1
ATOM 752 N N . MET A 1 97 ? 13.336 8.929 -5.502 1.00 86.81 97 MET A N 1
ATOM 753 C CA . MET A 1 97 ? 12.947 9.592 -4.261 1.00 86.81 97 MET A CA 1
ATOM 754 C C . MET A 1 97 ? 12.324 8.629 -3.242 1.00 86.81 97 MET A C 1
ATOM 756 O O . MET A 1 97 ? 11.718 7.609 -3.573 1.00 86.81 97 MET A O 1
ATOM 760 N N . CYS A 1 98 ? 12.433 8.993 -1.967 1.00 88.12 98 CYS A N 1
ATOM 761 C CA . CYS A 1 98 ? 11.767 8.354 -0.840 1.00 88.12 98 CYS A CA 1
ATOM 762 C C . CYS A 1 98 ? 10.278 8.721 -0.836 1.00 88.12 98 CYS A C 1
ATOM 764 O O . CYS A 1 98 ? 9.883 9.794 -0.362 1.00 88.12 98 CYS A O 1
ATOM 766 N N . CYS A 1 99 ? 9.462 7.818 -1.374 1.00 85.06 99 CYS A N 1
ATOM 767 C CA . CYS A 1 99 ? 8.036 8.033 -1.578 1.00 85.06 99 CYS A CA 1
ATOM 768 C C . CYS A 1 99 ? 7.194 7.474 -0.428 1.00 85.06 99 CYS A C 1
ATOM 770 O O . CYS A 1 99 ? 7.545 6.477 0.211 1.00 85.06 99 CYS A O 1
ATOM 772 N N . LEU A 1 100 ? 6.041 8.107 -0.211 1.00 85.62 100 LEU A N 1
ATOM 773 C CA . LEU A 1 100 ? 5.008 7.622 0.698 1.00 85.62 100 LEU A CA 1
ATOM 774 C C . LEU A 1 100 ? 4.432 6.281 0.235 1.00 85.62 100 LEU A C 1
ATOM 776 O O . LEU A 1 100 ? 4.280 6.013 -0.959 1.00 85.62 100 LEU A O 1
ATOM 780 N N . SER A 1 101 ? 4.064 5.476 1.221 1.00 83.31 101 SER A N 1
ATOM 781 C CA . SER A 1 101 ? 3.403 4.192 1.058 1.00 83.31 101 SER A CA 1
ATOM 782 C C . SER A 1 101 ? 2.320 4.013 2.099 1.00 83.31 101 SER A C 1
ATOM 784 O O . SER A 1 101 ? 2.495 4.436 3.246 1.00 83.31 101 SER A O 1
ATOM 786 N N . TYR A 1 102 ? 1.234 3.355 1.718 1.00 84.62 102 TYR A N 1
ATOM 787 C CA . TYR A 1 102 ? 0.155 3.045 2.642 1.00 84.62 102 TYR A CA 1
ATOM 788 C C . TYR A 1 102 ? -0.142 1.556 2.627 1.00 84.62 102 TYR A C 1
ATOM 790 O O . TYR A 1 102 ? -0.336 0.968 1.562 1.00 84.62 102 TYR A O 1
ATOM 798 N N . THR A 1 103 ? -0.196 0.976 3.818 1.00 85.62 103 THR A N 1
ATOM 799 C CA . THR A 1 103 ? -0.573 -0.415 4.036 1.00 85.62 103 THR A CA 1
ATOM 800 C C . THR A 1 103 ? -1.939 -0.432 4.695 1.00 85.62 103 THR A C 1
ATOM 802 O O . THR A 1 103 ? -2.093 0.061 5.812 1.00 85.62 103 THR A O 1
ATOM 805 N N . ILE A 1 104 ? -2.922 -0.986 3.998 1.00 87.12 104 ILE A N 1
ATOM 806 C CA . ILE A 1 104 ? -4.255 -1.238 4.537 1.00 87.12 104 ILE A CA 1
ATOM 807 C C . ILE A 1 104 ? -4.259 -2.673 5.054 1.00 87.12 104 ILE A C 1
ATOM 809 O O . ILE A 1 104 ? -3.927 -3.601 4.315 1.00 87.12 104 ILE A O 1
ATOM 813 N N . LEU A 1 105 ? -4.593 -2.832 6.328 1.00 88.94 105 LEU A N 1
ATOM 814 C CA . LEU A 1 105 ? -4.837 -4.119 6.962 1.00 88.94 105 LEU A CA 1
ATOM 815 C C . LEU A 1 105 ? -6.342 -4.321 7.033 1.00 88.94 105 LEU A C 1
ATOM 817 O O . LEU A 1 105 ? -7.065 -3.425 7.479 1.00 88.94 105 LEU A O 1
ATOM 821 N N . GLY A 1 106 ? -6.813 -5.484 6.610 1.00 89.88 106 GLY A N 1
ATOM 822 C CA . GLY A 1 106 ? -8.235 -5.763 6.617 1.00 89.88 106 GLY A CA 1
ATOM 823 C C . GLY A 1 106 ? -8.584 -7.238 6.613 1.00 89.88 106 GLY A C 1
ATOM 824 O O . GLY A 1 106 ? -7.709 -8.101 6.666 1.00 89.88 106 GLY A O 1
ATOM 825 N N . ILE A 1 107 ? -9.886 -7.487 6.570 1.00 90.06 107 ILE A N 1
ATOM 826 C CA . ILE A 1 107 ? -10.501 -8.810 6.488 1.00 90.06 107 ILE A CA 1
ATOM 827 C C . ILE A 1 107 ? -11.318 -8.841 5.202 1.00 90.06 107 ILE A C 1
ATOM 829 O O . ILE A 1 107 ? -12.179 -7.981 5.014 1.00 90.06 107 ILE A O 1
ATOM 833 N N . ASP A 1 108 ? -11.008 -9.784 4.323 1.00 89.19 108 ASP A N 1
ATOM 834 C CA . ASP A 1 108 ? -11.708 -9.987 3.058 1.00 89.19 108 ASP A CA 1
ATOM 835 C C . ASP A 1 108 ? -13.017 -10.746 3.279 1.00 89.19 108 ASP A C 1
ATOM 837 O O . ASP A 1 108 ? -13.009 -11.865 3.781 1.00 89.19 108 ASP A O 1
ATOM 841 N N . LEU A 1 109 ? -14.137 -10.129 2.926 1.00 89.38 109 LEU A N 1
ATOM 842 C CA . LEU A 1 109 ? -15.473 -10.649 3.193 1.00 89.38 109 LEU A CA 1
ATOM 843 C C . LEU A 1 109 ? -15.889 -11.778 2.253 1.00 89.38 109 LEU A C 1
ATOM 845 O O . LEU A 1 109 ? -16.713 -12.603 2.644 1.00 89.38 109 LEU A O 1
ATOM 849 N N . ASP A 1 110 ? -15.338 -11.812 1.042 1.00 88.44 110 ASP A N 1
ATOM 850 C CA . ASP A 1 110 ? -15.823 -12.713 -0.007 1.00 88.44 110 ASP A CA 1
ATOM 851 C C . ASP A 1 110 ? -15.073 -14.052 -0.023 1.00 88.44 110 ASP A C 1
ATOM 853 O O . ASP A 1 110 ? -15.584 -15.038 -0.550 1.00 88.44 110 ASP A O 1
ATOM 857 N N . HIS A 1 111 ? -13.895 -14.103 0.605 1.00 85.75 111 HIS A N 1
ATOM 858 C CA . HIS A 1 111 ? -13.011 -15.268 0.624 1.00 85.75 111 HIS A CA 1
ATOM 859 C C . HIS A 1 111 ? -12.693 -15.658 2.075 1.00 85.75 111 HIS A C 1
ATOM 861 O O . HIS A 1 111 ? -11.623 -15.360 2.607 1.00 85.75 111 HIS A O 1
ATOM 867 N N . ASP A 1 112 ? -13.670 -16.268 2.751 1.00 84.44 112 ASP A N 1
ATOM 868 C CA . ASP A 1 112 ? -13.540 -16.877 4.086 1.00 84.44 112 ASP A CA 1
ATOM 869 C C . ASP A 1 112 ? -13.008 -15.964 5.211 1.00 84.44 112 ASP A C 1
ATOM 871 O O . ASP A 1 112 ? -12.371 -16.429 6.159 1.00 84.44 112 ASP A O 1
ATOM 875 N N . ASN A 1 113 ? -13.297 -14.658 5.171 1.00 87.06 113 ASN A N 1
ATOM 876 C CA . ASN A 1 113 ? -12.801 -13.701 6.174 1.00 87.06 113 ASN A CA 1
ATOM 877 C C . ASN A 1 113 ? -11.267 -13.708 6.281 1.00 87.06 113 ASN A C 1
ATOM 879 O O . ASN A 1 113 ? -10.693 -13.530 7.363 1.00 87.06 113 ASN A O 1
ATOM 883 N N . MET A 1 114 ? -10.585 -13.926 5.156 1.00 84.69 114 MET A N 1
ATOM 884 C CA . MET A 1 114 ? -9.136 -14.040 5.137 1.00 84.69 114 MET A CA 1
ATOM 885 C C . MET A 1 114 ? -8.462 -12.697 5.461 1.00 84.69 114 MET A C 1
ATOM 887 O O . MET A 1 114 ? -8.820 -11.656 4.896 1.00 84.69 114 MET A O 1
ATOM 891 N N . PRO A 1 115 ? -7.441 -12.682 6.342 1.00 85.88 115 PRO A N 1
ATOM 892 C CA . PRO A 1 115 ? -6.661 -11.480 6.590 1.00 85.88 115 PRO A CA 1
ATOM 893 C C . PRO A 1 115 ? -5.940 -11.018 5.324 1.00 85.88 115 PRO A C 1
ATOM 895 O O . PRO A 1 115 ? -5.194 -11.771 4.689 1.00 85.88 115 PRO A O 1
ATOM 898 N N . VAL A 1 116 ? -6.110 -9.744 4.990 1.00 85.81 116 VAL A N 1
ATOM 899 C CA . VAL A 1 116 ? -5.562 -9.131 3.785 1.00 85.81 116 VAL A CA 1
ATOM 900 C C . VAL A 1 116 ? -4.663 -7.946 4.134 1.00 85.81 116 VAL A C 1
ATOM 902 O O . VAL A 1 116 ? -4.968 -7.109 4.986 1.00 85.81 116 VAL A O 1
ATOM 905 N N . ILE A 1 117 ? -3.517 -7.885 3.451 1.00 84.81 117 ILE A N 1
ATOM 906 C CA . ILE A 1 117 ? -2.555 -6.786 3.532 1.00 84.81 117 ILE A CA 1
ATOM 907 C C . ILE A 1 117 ? -2.451 -6.164 2.146 1.00 84.81 117 ILE A C 1
ATOM 909 O O . ILE A 1 117 ? -1.977 -6.804 1.211 1.00 84.81 117 ILE A O 1
ATOM 913 N N . ILE A 1 118 ? -2.845 -4.900 2.020 1.00 82.62 118 ILE A N 1
ATOM 914 C CA . ILE A 1 118 ? -2.844 -4.183 0.743 1.00 82.62 118 ILE A CA 1
ATOM 915 C C . ILE A 1 118 ? -1.828 -3.067 0.820 1.00 82.62 118 ILE A C 1
ATOM 917 O O . ILE A 1 118 ? -2.017 -2.066 1.512 1.00 82.62 118 ILE A O 1
ATOM 921 N N . ARG A 1 119 ? -0.729 -3.246 0.092 1.00 79.50 119 ARG A N 1
ATOM 922 C CA . ARG A 1 119 ? 0.348 -2.263 0.012 1.00 79.50 119 ARG A CA 1
ATOM 923 C C . ARG A 1 119 ? 0.152 -1.398 -1.220 1.00 79.50 119 ARG A C 1
ATOM 925 O O . ARG A 1 119 ? 0.119 -1.883 -2.348 1.00 79.50 119 ARG A O 1
ATOM 932 N N . THR A 1 120 ? 0.041 -0.098 -1.004 1.00 79.06 120 THR A N 1
ATOM 933 C CA . THR A 1 120 ? -0.124 0.896 -2.063 1.00 79.06 120 THR A CA 1
ATOM 934 C C . THR A 1 120 ? 1.102 1.801 -2.101 1.00 79.06 120 THR A C 1
ATOM 936 O O . THR A 1 120 ? 1.489 2.424 -1.111 1.00 79.06 120 THR A O 1
ATOM 939 N N . HIS A 1 121 ? 1.745 1.835 -3.266 1.00 74.38 121 HIS A N 1
ATOM 940 C CA . HIS A 1 121 ? 2.979 2.572 -3.525 1.00 74.38 121 HIS A CA 1
ATOM 941 C C . HIS A 1 121 ? 2.899 3.246 -4.901 1.00 74.38 121 HIS A C 1
ATOM 943 O O . HIS A 1 121 ? 2.062 2.888 -5.735 1.00 74.38 121 HIS A O 1
ATOM 949 N N . GLY A 1 122 ? 3.778 4.221 -5.148 1.00 72.06 122 GLY A N 1
ATOM 950 C CA . GLY A 1 122 ? 3.925 4.855 -6.460 1.00 72.06 122 GLY A CA 1
ATOM 951 C C . GLY A 1 122 ? 2.616 5.456 -6.981 1.00 72.06 122 GLY A C 1
ATOM 952 O O . GLY A 1 122 ? 2.020 6.319 -6.340 1.00 72.06 122 GLY A O 1
ATOM 953 N N . VAL A 1 123 ? 2.162 4.993 -8.147 1.00 68.38 123 VAL A N 1
ATOM 954 C CA . VAL A 1 123 ? 0.935 5.472 -8.810 1.00 68.38 123 VAL A CA 1
ATOM 955 C C . VAL A 1 123 ? -0.357 5.116 -8.060 1.00 68.38 123 VAL A C 1
ATOM 957 O O . VAL A 1 123 ? -1.338 5.850 -8.170 1.00 68.38 123 VAL A O 1
ATOM 960 N N . SER A 1 124 ? -0.344 4.059 -7.242 1.00 70.81 124 SER A N 1
ATOM 961 C CA . SER A 1 124 ? -1.476 3.658 -6.392 1.00 70.81 124 SER A CA 1
ATOM 962 C C . SER A 1 124 ? -1.532 4.448 -5.076 1.00 70.81 124 SER A C 1
ATOM 964 O O . SER A 1 124 ? -2.524 4.380 -4.357 1.00 70.81 124 SER A O 1
ATOM 966 N N . ALA A 1 125 ? -0.493 5.224 -4.739 1.00 74.69 125 ALA A N 1
ATOM 967 C CA . ALA A 1 125 ? -0.439 5.964 -3.477 1.00 74.69 125 ALA A CA 1
ATOM 968 C C . ALA A 1 125 ? -1.427 7.144 -3.427 1.00 74.69 125 ALA A C 1
ATOM 970 O O . ALA A 1 125 ? -1.939 7.465 -2.358 1.00 74.69 125 ALA A O 1
ATOM 971 N N . LEU A 1 126 ? -1.712 7.790 -4.565 1.00 77.50 126 LEU A N 1
ATOM 972 C CA . LEU A 1 126 ? -2.679 8.890 -4.633 1.00 77.50 126 LEU A CA 1
ATOM 973 C C . LEU A 1 126 ? -4.126 8.435 -4.357 1.00 77.50 126 LEU A C 1
ATOM 975 O O . LEU A 1 126 ? -4.735 9.002 -3.447 1.00 77.50 126 LEU A O 1
ATOM 979 N N . PRO A 1 127 ? -4.686 7.438 -5.075 1.00 77.31 127 PRO A N 1
ATOM 980 C CA . PRO A 1 127 ? -6.045 6.980 -4.792 1.00 77.31 127 PRO A CA 1
ATOM 981 C C . PRO A 1 127 ? -6.149 6.369 -3.386 1.00 77.31 127 PRO A C 1
ATOM 983 O O . PRO A 1 127 ? -7.109 6.643 -2.670 1.00 77.31 127 PRO A O 1
ATOM 986 N N . ALA A 1 128 ? -5.107 5.670 -2.916 1.00 81.88 128 ALA A N 1
ATOM 987 C CA . ALA A 1 128 ? -5.040 5.216 -1.530 1.00 81.88 128 ALA A CA 1
ATOM 988 C C . ALA A 1 128 ? -5.091 6.382 -0.531 1.00 81.88 128 ALA A C 1
ATOM 990 O O . ALA A 1 128 ? -5.850 6.335 0.429 1.00 81.88 128 ALA A O 1
ATOM 991 N N . ARG A 1 129 ? -4.344 7.471 -0.761 1.00 81.00 129 ARG A N 1
ATOM 992 C CA . ARG A 1 129 ? -4.394 8.664 0.097 1.00 81.00 129 ARG A CA 1
ATOM 993 C C . ARG A 1 129 ? -5.795 9.276 0.144 1.00 81.00 129 ARG A C 1
ATOM 995 O O . ARG A 1 129 ? -6.232 9.658 1.225 1.00 81.00 129 ARG A O 1
ATOM 1002 N N . GLN A 1 130 ? -6.489 9.365 -0.992 1.00 83.12 130 GLN A N 1
ATOM 1003 C CA . GLN A 1 130 ? -7.863 9.879 -1.052 1.00 83.12 130 GLN A CA 1
ATOM 1004 C C . GLN A 1 130 ? -8.819 9.016 -0.219 1.00 83.12 130 GLN A C 1
ATOM 1006 O O . GLN A 1 130 ? -9.538 9.556 0.625 1.00 83.12 130 GLN A O 1
ATOM 1011 N N . LEU A 1 131 ? -8.754 7.690 -0.379 1.00 83.62 131 LEU A N 1
ATOM 1012 C CA . LEU A 1 131 ? -9.520 6.745 0.434 1.00 83.62 131 LEU A CA 1
ATOM 1013 C C . LEU A 1 131 ? -9.199 6.903 1.927 1.00 83.62 131 LEU A C 1
ATOM 1015 O O . LEU A 1 131 ? -10.095 7.033 2.754 1.00 83.62 131 LEU A O 1
ATOM 1019 N N . ILE A 1 132 ? -7.917 6.948 2.288 1.00 84.50 132 ILE A N 1
ATOM 1020 C CA . ILE A 1 132 ? -7.474 7.071 3.682 1.00 84.50 132 ILE A CA 1
ATOM 1021 C C . ILE A 1 132 ? -7.971 8.373 4.306 1.00 84.50 132 ILE A C 1
ATOM 1023 O O . ILE A 1 132 ? -8.349 8.378 5.476 1.00 84.50 132 ILE A O 1
ATOM 1027 N N . THR A 1 133 ? -7.997 9.476 3.556 1.00 83.81 133 THR A N 1
ATOM 1028 C CA . THR A 1 133 ? -8.586 10.733 4.028 1.00 83.81 133 THR A CA 1
ATOM 1029 C C . THR A 1 133 ? -10.073 10.562 4.342 1.00 83.81 133 THR A C 1
ATOM 1031 O O . THR A 1 133 ? -10.501 10.974 5.420 1.00 83.81 133 THR A O 1
ATOM 1034 N N . GLN A 1 134 ? -10.846 9.904 3.471 1.00 81.81 134 GLN A N 1
ATOM 1035 C CA . GLN A 1 134 ? -12.263 9.610 3.726 1.00 81.81 134 GLN A CA 1
ATOM 1036 C C . GLN A 1 134 ? -12.452 8.712 4.956 1.00 81.81 134 GLN A C 1
ATOM 1038 O O . GLN A 1 134 ? -13.244 9.030 5.844 1.00 81.81 134 GLN A O 1
ATOM 1043 N N . LEU A 1 135 ? -11.666 7.639 5.067 1.00 83.50 135 LEU A N 1
ATOM 1044 C CA . LEU A 1 135 ? -11.721 6.711 6.197 1.00 83.50 135 LEU A CA 1
ATOM 1045 C C . LEU A 1 135 ? -11.311 7.374 7.516 1.00 83.50 135 LEU A C 1
ATOM 1047 O O . LEU A 1 135 ? -11.925 7.112 8.546 1.00 83.50 135 LEU A O 1
ATOM 1051 N N . ARG A 1 136 ? -10.308 8.260 7.514 1.00 82.88 136 ARG A N 1
ATOM 1052 C CA . ARG A 1 136 ? -9.888 9.022 8.705 1.00 82.88 136 ARG A CA 1
ATOM 1053 C C . ARG A 1 136 ? -10.966 9.985 9.180 1.00 82.88 136 ARG A C 1
ATOM 1055 O O . ARG A 1 136 ? -11.192 10.070 10.385 1.00 82.88 136 ARG A O 1
ATOM 1062 N N . MET A 1 137 ? -11.641 10.675 8.258 1.00 79.44 137 MET A N 1
ATOM 1063 C CA . MET A 1 137 ? -12.810 11.488 8.608 1.00 79.44 137 MET A CA 1
ATOM 1064 C C . MET A 1 137 ? -13.900 10.614 9.234 1.00 79.44 137 MET A C 1
ATOM 1066 O O . MET A 1 137 ? -14.429 10.967 10.283 1.00 79.44 137 MET A O 1
ATOM 1070 N N . ASN A 1 138 ? -14.171 9.437 8.663 1.00 73.56 138 ASN A N 1
ATOM 1071 C CA . ASN A 1 138 ? -15.148 8.506 9.223 1.00 73.56 138 ASN A CA 1
ATOM 1072 C C . ASN A 1 138 ? -14.745 8.014 10.622 1.00 73.56 138 ASN A C 1
ATOM 1074 O O . ASN A 1 138 ? -15.556 8.060 11.538 1.00 73.56 138 ASN A O 1
ATOM 1078 N N . ARG A 1 139 ? -13.480 7.639 10.837 1.00 78.81 139 ARG A N 1
ATOM 1079 C CA . ARG A 1 139 ? -12.954 7.276 12.162 1.00 78.81 139 ARG A CA 1
ATOM 1080 C C . ARG A 1 139 ? -13.171 8.401 13.175 1.00 78.81 139 ARG A C 1
ATOM 1082 O O . ARG A 1 139 ? -13.642 8.153 14.277 1.00 78.81 139 ARG A O 1
ATOM 1089 N N . SER A 1 140 ? -12.896 9.644 12.781 1.00 79.50 140 SER A N 1
ATOM 1090 C CA . SER A 1 140 ? -13.138 10.809 13.637 1.00 79.50 140 SER A CA 1
ATOM 1091 C C . SER A 1 140 ? -14.615 11.007 13.997 1.00 79.50 140 SER A C 1
ATOM 1093 O O . SER A 1 140 ? -14.894 11.558 15.056 1.00 79.50 140 SER A O 1
ATOM 1095 N N . LEU A 1 141 ? -15.546 10.604 13.126 1.00 75.69 141 LEU A N 1
ATOM 1096 C CA . LEU A 1 141 ? -16.989 10.798 13.311 1.00 75.69 141 LEU A CA 1
ATOM 1097 C C . LEU A 1 141 ? -17.684 9.601 13.987 1.00 75.69 141 LEU A C 1
ATOM 1099 O O . LEU A 1 141 ? -18.593 9.797 14.786 1.00 75.69 141 LEU A O 1
ATOM 1103 N N . LYS A 1 142 ? -17.285 8.367 13.659 1.00 74.00 142 LYS A N 1
ATOM 1104 C CA . LYS A 1 142 ? -17.945 7.105 14.054 1.00 74.00 142 LYS A CA 1
ATOM 1105 C C . LYS A 1 142 ? -17.100 6.196 14.962 1.00 74.00 142 LYS A C 1
ATOM 1107 O O . LYS A 1 142 ? -17.577 5.134 15.388 1.00 74.00 142 LYS A O 1
ATOM 1112 N N . GLY A 1 143 ? -15.865 6.593 15.270 1.00 78.75 143 GLY A N 1
ATOM 1113 C CA . GLY A 1 143 ? -14.976 5.918 16.217 1.00 78.75 143 GLY A CA 1
ATOM 1114 C C . GLY A 1 143 ? -13.846 5.126 15.561 1.00 78.75 143 GLY A C 1
ATOM 1115 O O . GLY A 1 143 ? -12.716 5.597 15.518 1.00 78.75 143 GLY A O 1
ATOM 1116 N N . GLU A 1 144 ? -14.110 3.906 15.097 1.00 74.88 144 GLU A N 1
ATOM 1117 C CA . GLU A 1 144 ? -13.080 2.957 14.638 1.00 74.88 144 GLU A CA 1
ATOM 1118 C C . GLU A 1 144 ? -13.200 2.629 13.143 1.00 74.88 144 GLU A C 1
ATOM 1120 O O . GLU A 1 144 ? -14.253 2.840 12.541 1.00 74.88 144 GLU A O 1
ATOM 1125 N N . TYR A 1 145 ? -12.122 2.111 12.535 1.00 75.19 145 TYR A N 1
ATOM 1126 C CA . TYR A 1 145 ? -12.105 1.762 11.107 1.00 75.19 145 TYR A CA 1
ATOM 1127 C C . TYR A 1 145 ? -12.899 0.493 10.768 1.00 75.19 145 TYR A C 1
ATOM 1129 O O . TYR A 1 145 ? -13.409 0.411 9.654 1.00 75.19 145 TYR A O 1
ATOM 1137 N N . HIS A 1 146 ? -13.081 -0.438 11.718 1.00 67.88 146 HIS A N 1
ATOM 1138 C CA . HIS A 1 146 ? -13.755 -1.729 11.489 1.00 67.88 146 HIS A CA 1
ATOM 1139 C C . HIS A 1 146 ? -15.231 -1.605 11.061 1.00 67.88 146 HIS A C 1
ATOM 1141 O O . HIS A 1 146 ? -15.865 -2.596 10.719 1.00 67.88 146 HIS A O 1
ATOM 1147 N N . LYS A 1 147 ? -15.788 -0.389 11.076 1.00 75.94 147 LYS A N 1
ATOM 1148 C CA . LYS A 1 147 ? -17.145 -0.056 10.611 1.00 75.94 147 LYS A CA 1
ATOM 1149 C C . LYS A 1 147 ? -17.183 0.406 9.146 1.00 75.94 147 LYS A C 1
ATOM 1151 O O . LYS A 1 147 ? -18.163 0.996 8.698 1.00 75.94 147 LYS A O 1
ATOM 1156 N N . ALA A 1 148 ? -16.087 0.243 8.408 1.00 79.75 148 ALA A N 1
ATOM 1157 C CA . ALA A 1 148 ? -15.992 0.622 7.005 1.00 79.75 148 ALA A CA 1
ATOM 1158 C C . ALA A 1 148 ? -15.652 -0.597 6.148 1.00 79.75 148 ALA A C 1
ATOM 1160 O O . ALA A 1 148 ? -14.616 -1.234 6.355 1.00 79.75 148 ALA A O 1
ATOM 1161 N N . VAL A 1 149 ? -16.507 -0.865 5.160 1.00 85.19 149 VAL A N 1
ATOM 1162 C CA . VAL A 1 149 ? -16.235 -1.821 4.088 1.00 85.19 149 VAL A CA 1
ATOM 1163 C C . VAL A 1 149 ? -15.764 -1.035 2.875 1.00 85.19 149 VAL A C 1
ATOM 1165 O O . VAL A 1 149 ? -16.402 -0.065 2.458 1.00 85.19 149 VAL A O 1
ATOM 1168 N N . ILE A 1 150 ? -14.627 -1.431 2.316 1.00 85.75 150 ILE A N 1
ATOM 1169 C CA . ILE A 1 150 ? -14.082 -0.841 1.097 1.00 85.75 150 ILE A CA 1
ATOM 1170 C C . ILE A 1 150 ? -14.052 -1.887 -0.002 1.00 85.75 150 ILE A C 1
ATOM 1172 O O . ILE A 1 150 ? -13.620 -3.012 0.220 1.00 85.75 150 ILE A O 1
ATOM 1176 N N . ASN A 1 151 ? -14.484 -1.494 -1.193 1.00 87.00 151 ASN A N 1
ATOM 1177 C CA . ASN A 1 151 ? -14.296 -2.299 -2.384 1.00 87.00 151 ASN A CA 1
ATOM 1178 C C . ASN A 1 151 ? -13.025 -1.842 -3.105 1.00 87.00 151 ASN A C 1
ATOM 1180 O O . ASN A 1 151 ? -12.816 -0.643 -3.337 1.00 87.00 151 ASN A O 1
ATOM 1184 N N . ILE A 1 152 ? -12.156 -2.793 -3.428 1.00 83.62 152 ILE A N 1
ATOM 1185 C CA . ILE A 1 152 ? -10.882 -2.536 -4.088 1.00 83.62 152 ILE A CA 1
ATOM 1186 C C . ILE A 1 152 ? -10.881 -3.251 -5.426 1.00 83.62 152 ILE A C 1
ATOM 1188 O O . ILE A 1 152 ? -10.929 -4.475 -5.491 1.00 83.62 152 ILE A O 1
ATOM 1192 N N . LYS A 1 153 ? -10.756 -2.451 -6.485 1.00 84.38 153 LYS A N 1
ATOM 1193 C CA . LYS A 1 153 ? -10.578 -2.916 -7.859 1.00 84.38 153 LYS A CA 1
ATOM 1194 C C . LYS A 1 153 ? -9.282 -2.378 -8.428 1.00 84.38 153 LYS A C 1
ATOM 1196 O O . LYS A 1 153 ? -8.852 -1.258 -8.098 1.00 84.38 153 LYS A O 1
ATOM 1201 N N . SER A 1 154 ? -8.677 -3.159 -9.309 1.00 78.56 154 SER A N 1
ATOM 1202 C CA . SER A 1 154 ? -7.604 -2.651 -10.143 1.00 78.56 154 SER A CA 1
ATOM 1203 C C . SER A 1 154 ? -8.176 -1.751 -11.244 1.00 78.56 154 SER A C 1
ATOM 1205 O O . SER A 1 154 ? -9.335 -1.858 -11.643 1.00 78.56 154 SER A O 1
ATOM 1207 N N . GLN A 1 155 ? -7.368 -0.808 -11.709 1.00 77.31 155 GLN A N 1
ATOM 1208 C CA . GLN A 1 155 ? -7.677 0.009 -12.872 1.00 77.31 155 GLN A CA 1
ATOM 1209 C C . GLN A 1 155 ? -6.462 0.032 -13.784 1.00 77.31 155 GLN A C 1
ATOM 1211 O O . GLN A 1 155 ? -5.342 0.256 -13.320 1.00 77.31 155 GLN A O 1
ATOM 1216 N N . GLU A 1 156 ? -6.686 -0.157 -15.078 1.00 75.81 156 GLU A N 1
ATOM 1217 C CA . GLU A 1 156 ? -5.646 0.047 -16.075 1.00 75.81 156 GLU A CA 1
ATOM 1218 C C . GLU A 1 156 ? -5.329 1.545 -16.201 1.00 75.81 156 GLU A C 1
ATOM 1220 O O . GLU A 1 156 ? -6.222 2.392 -16.302 1.00 75.81 156 GLU A O 1
ATOM 1225 N N . LYS A 1 157 ? -4.042 1.886 -16.157 1.00 67.81 157 LYS A N 1
ATOM 1226 C CA . LYS A 1 157 ? -3.539 3.231 -16.427 1.00 67.81 157 LYS A CA 1
ATOM 1227 C C . LYS A 1 157 ? -2.434 3.186 -17.460 1.00 67.81 157 LYS A C 1
ATOM 1229 O O . LYS A 1 157 ? -1.463 2.443 -17.311 1.00 67.81 157 LYS A O 1
ATOM 1234 N N . ASP A 1 158 ? -2.544 4.071 -18.439 1.00 67.88 158 ASP A N 1
ATOM 1235 C CA . ASP A 1 158 ? -1.493 4.285 -19.418 1.00 67.88 158 ASP A CA 1
ATOM 1236 C C . ASP A 1 158 ? -0.322 5.045 -18.802 1.00 67.88 158 ASP A C 1
ATOM 1238 O O . ASP A 1 158 ? -0.476 6.076 -18.138 1.00 67.88 158 ASP A O 1
ATOM 1242 N N . THR A 1 159 ? 0.879 4.526 -19.032 1.00 60.72 159 THR A N 1
ATOM 1243 C CA . THR A 1 159 ? 2.132 5.213 -18.728 1.00 60.72 159 THR A CA 1
ATOM 1244 C C . THR A 1 159 ? 2.964 5.336 -20.003 1.00 60.72 159 THR A C 1
ATOM 1246 O O . THR A 1 159 ? 2.776 4.545 -20.929 1.00 60.72 159 THR A O 1
ATOM 1249 N N . PRO A 1 160 ? 3.948 6.254 -20.059 1.00 47.38 160 PRO A N 1
ATOM 1250 C CA . PRO A 1 160 ? 4.869 6.357 -21.198 1.00 47.38 160 PRO A CA 1
ATOM 1251 C C . PRO A 1 160 ? 5.642 5.064 -21.522 1.00 47.38 160 PRO A C 1
ATOM 1253 O O . PRO A 1 160 ? 6.241 4.963 -22.586 1.00 47.38 160 PRO A O 1
ATOM 1256 N N . TYR A 1 161 ? 5.640 4.083 -20.612 1.00 54.03 161 TYR A N 1
ATOM 1257 C CA . TYR A 1 161 ? 6.318 2.793 -20.753 1.00 54.03 161 TYR A CA 1
ATOM 1258 C C . TYR A 1 161 ? 5.345 1.619 -20.997 1.00 54.03 161 TYR A C 1
ATOM 1260 O O . TYR A 1 161 ? 5.770 0.466 -20.977 1.00 54.03 161 TYR A O 1
ATOM 1268 N N . GLY A 1 162 ? 4.051 1.896 -21.205 1.00 58.25 162 GLY A N 1
ATOM 1269 C CA . GLY A 1 162 ? 2.980 0.908 -21.389 1.00 58.25 162 GLY A CA 1
ATOM 1270 C C . GLY A 1 162 ? 1.892 0.974 -20.309 1.00 58.25 162 GLY A C 1
ATOM 1271 O O . GLY A 1 162 ? 1.994 1.750 -19.354 1.00 58.25 162 GLY A O 1
ATOM 1272 N N . SER A 1 163 ? 0.843 0.164 -20.458 1.00 61.81 163 SER A N 1
ATOM 1273 C CA . SER A 1 163 ? -0.240 0.068 -19.476 1.00 61.81 163 SER A CA 1
ATOM 1274 C C . SER A 1 163 ? 0.188 -0.677 -18.201 1.00 61.81 163 SER A C 1
ATOM 1276 O O . SER A 1 163 ? 0.938 -1.656 -18.247 1.00 61.81 163 SER A O 1
ATOM 1278 N N . THR A 1 164 ? -0.249 -0.179 -17.041 1.00 60.16 164 THR A N 1
ATOM 1279 C CA . THR A 1 164 ? -0.030 -0.781 -15.714 1.00 60.16 164 THR A CA 1
ATOM 1280 C C . THR A 1 164 ? -1.334 -0.802 -14.927 1.00 60.16 164 THR A C 1
ATOM 1282 O O . THR A 1 164 ? -2.151 0.109 -15.056 1.00 60.16 164 THR A O 1
ATOM 1285 N N . TYR A 1 165 ? -1.520 -1.813 -14.081 1.00 60.50 165 TYR A N 1
ATOM 1286 C CA . TYR A 1 165 ? -2.700 -1.912 -13.230 1.00 60.50 165 TYR A CA 1
ATOM 1287 C C . TYR A 1 165 ? -2.413 -1.297 -11.868 1.00 60.50 165 TYR A C 1
ATOM 1289 O O . TYR A 1 165 ? -1.477 -1.686 -11.165 1.00 60.50 165 TYR A O 1
ATOM 1297 N N . VAL A 1 166 ? -3.228 -0.324 -11.479 1.00 57.56 166 VAL A N 1
ATOM 1298 C CA . VAL A 1 166 ? -3.130 0.341 -10.181 1.00 57.56 166 VAL A CA 1
ATOM 1299 C C . VAL A 1 166 ? -4.256 -0.105 -9.268 1.00 57.56 166 VAL A C 1
ATOM 1301 O O . VAL A 1 166 ? -5.389 -0.267 -9.707 1.00 57.56 166 VAL A O 1
ATOM 1304 N N . ASN A 1 167 ? -3.957 -0.245 -7.977 1.00 54.25 167 ASN A N 1
ATOM 1305 C CA . ASN A 1 167 ? -4.994 -0.406 -6.963 1.00 54.25 167 ASN A CA 1
ATOM 1306 C C . ASN A 1 167 ? -5.717 0.931 -6.827 1.00 54.25 167 ASN A C 1
ATOM 1308 O O . ASN A 1 167 ? -5.130 1.892 -6.318 1.00 54.25 167 ASN A O 1
ATOM 1312 N N . GLY A 1 168 ? -6.956 1.004 -7.310 1.00 43.59 168 GLY A N 1
ATOM 1313 C CA . GLY A 1 168 ? -7.744 2.227 -7.241 1.00 43.59 168 GLY A CA 1
ATOM 1314 C C . GLY A 1 168 ? -8.468 2.620 -8.511 1.00 43.59 168 GLY A C 1
ATOM 1315 O O . GLY A 1 168 ? -8.334 3.768 -8.931 1.00 43.59 168 GLY A O 1
ATOM 1316 N N . GLY A 1 169 ? -9.328 1.733 -9.024 1.00 41.56 169 GLY A N 1
ATOM 1317 C CA . GLY A 1 169 ? -10.567 2.198 -9.666 1.00 41.56 169 GLY A CA 1
ATOM 1318 C C . GLY A 1 169 ? -11.393 3.082 -8.708 1.00 41.56 169 GLY A C 1
ATOM 1319 O O . GLY A 1 169 ? -10.903 3.423 -7.629 1.00 41.56 169 GLY A O 1
ATOM 1320 N N . PRO A 1 170 ? -12.631 3.492 -9.044 1.00 34.81 170 PRO A N 1
ATOM 1321 C CA . PRO A 1 170 ? -13.474 4.237 -8.108 1.00 34.81 170 PRO A CA 1
ATOM 1322 C C . PRO A 1 170 ? -13.668 3.409 -6.827 1.00 34.81 170 PRO A C 1
ATOM 1324 O O . PRO A 1 170 ? -14.510 2.522 -6.774 1.00 34.81 170 PRO A O 1
ATOM 1327 N N . MET A 1 171 ? -12.831 3.659 -5.814 1.00 39.28 171 MET A N 1
ATOM 1328 C CA . MET A 1 171 ? -12.884 2.977 -4.528 1.00 39.28 171 MET A CA 1
ATOM 1329 C C . MET A 1 171 ? -14.124 3.502 -3.818 1.00 39.28 171 MET A C 1
ATOM 1331 O O . MET A 1 171 ? -14.115 4.584 -3.230 1.00 39.28 171 MET A O 1
ATOM 1335 N N . THR A 1 172 ? -15.221 2.768 -3.933 1.00 35.81 172 THR A N 1
ATOM 1336 C CA . THR A 1 172 ? -16.455 3.044 -3.209 1.00 35.81 172 THR A CA 1
ATOM 1337 C C . THR A 1 172 ? -16.389 2.343 -1.862 1.00 35.81 172 THR A C 1
ATOM 1339 O O . THR A 1 172 ? -16.345 1.117 -1.785 1.00 35.81 172 THR A O 1
ATOM 1342 N N . GLY A 1 173 ? -16.348 3.133 -0.790 1.00 32.34 173 GLY A N 1
ATOM 1343 C CA . GLY A 1 173 ? -16.569 2.636 0.563 1.00 32.34 173 GLY A CA 1
ATOM 1344 C C . GLY A 1 173 ? -18.062 2.638 0.876 1.00 32.34 173 GLY A C 1
ATOM 1345 O O . GLY A 1 173 ? -18.710 3.677 0.744 1.00 32.34 173 GLY A O 1
ATOM 1346 N N . ALA A 1 174 ? -18.597 1.496 1.300 1.00 30.30 174 ALA A N 1
ATOM 1347 C CA . ALA A 1 174 ? -19.921 1.409 1.898 1.00 30.30 174 ALA A CA 1
ATOM 1348 C C . ALA A 1 174 ? -19.766 1.445 3.423 1.00 30.30 174 ALA A C 1
ATOM 1350 O O . ALA A 1 174 ? -18.935 0.748 4.010 1.00 30.30 174 ALA A O 1
ATOM 1351 N N . ILE A 1 175 ? -20.540 2.314 4.068 1.00 30.86 175 ILE A N 1
ATOM 1352 C CA . ILE A 1 175 ? -20.542 2.440 5.523 1.00 30.86 175 ILE A CA 1
ATOM 1353 C C . ILE A 1 175 ? -21.588 1.465 6.057 1.00 30.86 175 ILE A C 1
ATOM 1355 O O . ILE A 1 175 ? -22.754 1.592 5.683 1.00 30.86 175 ILE A O 1
ATOM 1359 N N . VAL A 1 176 ? -21.166 0.533 6.913 1.00 31.52 176 VAL A N 1
ATOM 1360 C CA . VAL A 1 176 ? -22.056 -0.405 7.615 1.00 31.52 176 VAL A CA 1
ATOM 1361 C C . VAL A 1 176 ? -22.322 0.113 9.024 1.00 31.52 176 VAL A C 1
ATOM 1363 O O . VAL A 1 176 ? -21.363 0.588 9.679 1.00 31.52 176 VAL A O 1
#

Organism: NCBI:txid412755

Radius of gyration: 16.71 Å; chains: 1; bounding box: 40×38×38 Å

Secondary structure (DSSP, 8-state):
-EEE--SSS-HHHHHTT--TT-EEETTT--EESEEEEEEEEEEEEEEE--SS--SSPPSEEES-TTS-B-TTS-BTTS-TTEES-GGGS-HHHHTTSEEEEEEEEEEETTTTTEEEEEEE-GGGHHHHHHHHHHHHHHHHHHS-GGGEEEEEEEEEEEETTEEEEEE-SS--EEE-